Protein AF-A0A0D6ABY9-F1 (afdb_monomer)

Sequence (130 aa):
MNKKYLATLLTCTTLTLTTLTSITSDTKAQTNSPKNTIFVGIIRNDAGFLYRFSGGQAISAGKARWDTCPQNTVLVGRDFQSNGFWLCASRDIANKGTFYFGNVVKDTGYYWEVSGGKAKPAGDVKWDTC

Mean predicted aligned error: 13.0 Å

Structure (mmCIF, N/CA/C/O backbone):
data_AF-A0A0D6ABY9-F1
#
_entry.id   AF-A0A0D6ABY9-F1
#
loop_
_atom_site.group_PDB
_atom_site.id
_atom_site.type_symbol
_atom_site.label_atom_id
_atom_site.label_alt_id
_atom_site.label_comp_id
_atom_site.label_asym_id
_atom_site.label_entity_id
_atom_site.label_seq_id
_atom_site.pdbx_PDB_ins_code
_atom_site.Cartn_x
_atom_site.Cartn_y
_atom_site.Cartn_z
_atom_site.occupancy
_atom_site.B_iso_or_equiv
_atom_site.auth_seq_id
_atom_site.auth_comp_id
_atom_site.auth_asym_id
_atom_site.auth_atom_id
_atom_site.pdbx_PDB_model_num
ATOM 1 N N . MET A 1 1 ? -75.771 33.002 50.079 1.00 43.62 1 MET A N 1
ATOM 2 C CA . MET A 1 1 ? -75.934 32.284 48.795 1.00 43.62 1 MET A CA 1
ATOM 3 C C . MET A 1 1 ? -75.863 33.291 47.659 1.00 43.62 1 MET A C 1
ATOM 5 O O . MET A 1 1 ? -76.741 34.132 47.588 1.00 43.62 1 MET A O 1
ATOM 9 N N . ASN A 1 2 ? -74.797 33.256 46.852 1.00 33.06 2 ASN A N 1
ATOM 10 C CA . ASN A 1 2 ? -74.802 33.527 45.405 1.00 33.06 2 ASN A CA 1
ATOM 11 C C . ASN A 1 2 ? -73.359 33.436 44.890 1.00 33.06 2 ASN A C 1
ATOM 13 O O . ASN A 1 2 ? -72.537 34.320 45.115 1.00 33.06 2 ASN A O 1
ATOM 17 N N . LYS A 1 3 ? -73.052 32.299 44.256 1.00 38.78 3 LYS A N 1
ATOM 18 C CA . LYS A 1 3 ? -71.777 32.012 43.593 1.00 38.78 3 LYS A CA 1
ATOM 19 C C . LYS A 1 3 ? -71.710 32.830 42.303 1.00 38.78 3 LYS A C 1
ATOM 21 O O . LYS A 1 3 ? -72.540 32.630 41.422 1.00 38.78 3 LYS A O 1
ATOM 26 N N . LYS A 1 4 ? -70.716 33.710 42.169 1.00 40.38 4 LYS A N 1
ATOM 27 C CA . LYS A 1 4 ? -70.292 34.226 40.862 1.00 40.38 4 LYS A CA 1
ATOM 28 C C . LYS A 1 4 ? -69.143 33.352 40.365 1.00 40.38 4 LYS A C 1
ATOM 30 O O . LYS A 1 4 ? -68.099 33.273 41.004 1.00 40.38 4 LYS A O 1
ATOM 35 N N . TYR A 1 5 ? -69.396 32.657 39.262 1.00 40.97 5 TYR A N 1
ATOM 36 C CA . TYR A 1 5 ? -68.418 31.895 38.496 1.00 40.97 5 TYR A CA 1
ATOM 37 C C . TYR A 1 5 ? -67.555 32.877 37.699 1.00 40.97 5 TYR A C 1
ATOM 39 O O . TYR A 1 5 ? -68.095 33.682 36.943 1.00 40.97 5 TYR A O 1
ATOM 47 N N . LEU A 1 6 ? -66.232 32.803 37.849 1.00 39.28 6 LEU A N 1
ATOM 48 C CA . LEU A 1 6 ? -65.295 33.423 36.917 1.00 39.28 6 LEU A CA 1
ATOM 49 C C . LEU A 1 6 ? -64.532 32.293 36.226 1.00 39.28 6 LEU A C 1
ATOM 51 O O . LEU A 1 6 ? -63.807 31.536 36.868 1.00 39.28 6 LEU A O 1
ATOM 55 N N . ALA A 1 7 ? -64.800 32.136 34.933 1.00 42.91 7 ALA A N 1
ATOM 56 C CA . 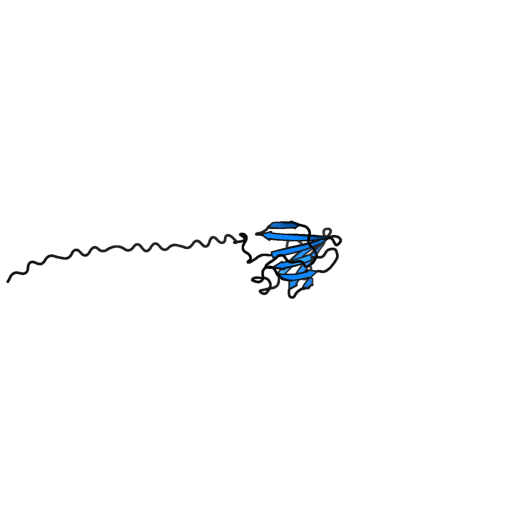ALA A 1 7 ? -64.227 31.109 34.083 1.00 42.91 7 ALA A CA 1
ATOM 57 C C . ALA A 1 7 ? -62.723 31.351 33.894 1.00 42.91 7 ALA A C 1
ATOM 59 O O . ALA A 1 7 ? -62.298 32.419 33.457 1.00 42.91 7 ALA A O 1
ATOM 60 N N . THR A 1 8 ? -61.924 30.344 34.231 1.00 43.66 8 THR A N 1
ATOM 61 C CA . THR A 1 8 ? -60.488 30.285 33.958 1.00 43.66 8 THR A CA 1
ATOM 62 C C . THR A 1 8 ? -60.272 30.174 32.447 1.00 43.66 8 THR A C 1
ATOM 64 O O . THR A 1 8 ? -60.726 29.209 31.832 1.00 43.66 8 THR A O 1
ATOM 67 N N . LEU A 1 9 ? -59.592 31.152 31.838 1.00 43.56 9 LEU A N 1
ATOM 68 C CA . LEU A 1 9 ? -59.118 31.041 30.457 1.00 43.56 9 LEU A CA 1
ATOM 69 C C . LEU A 1 9 ? -58.057 29.937 30.380 1.00 43.56 9 LEU A C 1
ATOM 71 O O . LEU A 1 9 ? -56.984 30.057 30.968 1.00 43.56 9 LEU A O 1
ATOM 75 N N . LEU A 1 10 ? -58.362 28.875 29.639 1.00 41.66 10 LEU A N 1
ATOM 76 C CA . LEU A 1 10 ? -57.410 27.834 29.273 1.00 41.66 10 LEU A CA 1
ATOM 77 C C . LEU A 1 10 ? -56.715 28.274 27.974 1.00 41.66 10 LEU A C 1
ATOM 79 O O . LEU A 1 10 ? -57.282 28.159 26.888 1.00 41.66 10 LEU A O 1
ATOM 83 N N . THR A 1 11 ? -55.509 28.829 28.066 1.00 48.69 11 THR A N 1
ATOM 84 C CA . THR A 1 11 ? -54.678 29.091 26.886 1.00 48.69 11 THR A CA 1
ATOM 85 C C . THR A 1 11 ? -54.090 27.772 26.391 1.00 48.69 11 THR A C 1
ATOM 87 O O . THR A 1 11 ? -53.255 27.151 27.043 1.00 48.69 11 THR A O 1
ATOM 90 N N . CYS A 1 12 ? -54.563 27.317 25.231 1.00 37.22 12 CYS A N 1
ATOM 91 C CA . CYS A 1 12 ? -54.039 26.143 24.546 1.00 37.22 12 CYS A CA 1
ATOM 92 C C . CYS A 1 12 ? -52.743 26.535 23.824 1.00 37.22 12 CYS A C 1
ATOM 94 O O . CYS A 1 12 ? -52.768 27.084 22.724 1.00 37.22 12 CYS A O 1
ATOM 96 N N . THR A 1 13 ? -51.601 26.318 24.473 1.00 48.38 13 THR A N 1
ATOM 97 C CA . THR A 1 13 ? -50.286 26.529 23.863 1.00 48.38 13 THR A CA 1
ATOM 98 C C . THR A 1 13 ? -50.017 25.388 22.883 1.00 48.38 13 THR A C 1
ATOM 100 O O . THR A 1 13 ? -49.721 24.265 23.288 1.00 48.38 13 THR A O 1
ATOM 103 N N . THR A 1 14 ? -50.139 25.645 21.582 1.00 52.09 14 THR A N 1
ATOM 104 C CA . THR A 1 14 ? -49.755 24.680 20.545 1.00 52.09 14 THR A CA 1
ATOM 105 C C . THR A 1 14 ? -48.237 24.526 20.531 1.00 52.09 14 THR A C 1
ATOM 107 O O . THR A 1 14 ? -47.517 25.434 20.119 1.00 52.09 14 THR A O 1
ATOM 110 N N . LEU A 1 15 ? -47.750 23.374 20.991 1.00 45.12 15 LEU A N 1
ATOM 111 C CA . LEU A 1 15 ? -46.347 22.988 20.906 1.00 45.12 15 LEU A CA 1
ATOM 112 C C . LEU A 1 15 ? -46.064 22.517 19.470 1.00 45.12 15 LEU A C 1
ATOM 114 O O . LEU A 1 15 ? -46.395 21.392 19.100 1.00 45.12 15 LEU A O 1
ATOM 118 N N . THR A 1 16 ? -45.493 23.375 18.626 1.00 54.12 16 THR A N 1
ATOM 119 C CA . THR A 1 16 ? -45.001 22.954 17.307 1.00 54.12 16 THR A CA 1
ATOM 120 C C . THR A 1 16 ? -43.719 22.151 17.493 1.00 54.12 16 THR A C 1
ATOM 122 O O . THR A 1 16 ? -42.663 22.713 17.781 1.00 54.12 16 THR A O 1
ATOM 125 N N . LEU A 1 17 ? -43.818 20.829 17.355 1.00 48.69 17 LEU A N 1
ATOM 126 C CA . LEU A 1 17 ? -42.673 19.928 17.369 1.00 48.69 17 LEU A CA 1
ATOM 127 C C . LEU A 1 17 ? -41.993 19.984 15.995 1.00 48.69 17 LEU A C 1
ATOM 129 O O . LEU A 1 17 ? -42.387 19.292 15.059 1.00 48.69 17 LEU A O 1
ATOM 133 N N . THR A 1 18 ? -40.992 20.848 15.850 1.00 51.91 18 THR A N 1
ATOM 134 C CA . THR A 1 18 ? -40.144 20.889 14.657 1.00 51.91 18 THR A CA 1
ATOM 135 C C . THR A 1 18 ? -39.279 19.630 14.646 1.00 51.91 18 THR A C 1
ATOM 137 O O . THR A 1 18 ? -38.310 19.519 15.396 1.00 51.91 18 THR A O 1
ATOM 140 N N . THR A 1 19 ? -39.625 18.649 13.814 1.00 56.12 19 THR A N 1
ATOM 141 C CA . THR A 1 19 ? -38.735 17.522 13.526 1.00 56.12 19 THR A CA 1
ATOM 142 C C . THR A 1 19 ? -37.505 18.050 12.799 1.00 56.12 19 THR A C 1
ATOM 144 O O . THR A 1 19 ? -37.564 18.373 11.613 1.00 56.12 19 THR A O 1
ATOM 147 N N . LEU A 1 20 ? -36.386 18.146 13.518 1.00 52.66 20 LEU A N 1
ATOM 148 C CA . LEU A 1 20 ? -35.061 18.271 12.925 1.00 52.66 20 LEU A CA 1
ATOM 149 C C . LEU A 1 20 ? -34.786 16.988 12.137 1.00 52.66 20 LEU A C 1
ATOM 151 O O . LEU A 1 20 ? -34.393 15.966 12.695 1.00 52.66 20 LEU A O 1
ATOM 155 N N . THR A 1 21 ? -35.016 17.024 10.828 1.00 53.53 21 THR A N 1
ATOM 156 C CA . THR A 1 21 ? -34.432 16.045 9.916 1.00 53.53 21 THR A CA 1
ATOM 157 C C . THR A 1 21 ? -32.928 16.271 9.917 1.00 53.53 21 THR A C 1
ATOM 159 O O . THR A 1 21 ? -32.431 17.197 9.275 1.00 53.53 21 THR A O 1
ATOM 162 N N . SER A 1 22 ? -32.205 15.452 10.678 1.00 52.75 22 SER A N 1
ATOM 163 C CA . SER A 1 22 ? -30.754 15.345 10.584 1.00 52.75 22 SER A CA 1
ATOM 164 C C . SER A 1 22 ? -30.406 14.905 9.166 1.00 52.75 22 SER A C 1
ATOM 166 O O . SER A 1 22 ? -30.516 13.730 8.824 1.00 52.75 22 SER A O 1
ATOM 168 N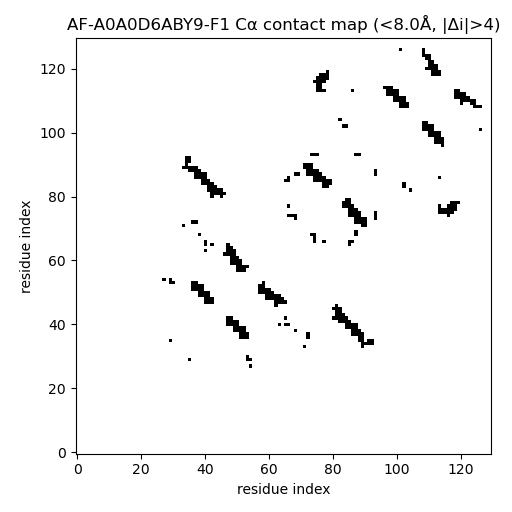 N . ILE A 1 23 ? -30.023 15.861 8.325 1.00 49.12 23 ILE A N 1
ATOM 169 C CA . ILE A 1 23 ? -29.426 15.587 7.025 1.00 49.12 23 ILE A CA 1
ATOM 170 C C . ILE A 1 23 ? -28.062 14.971 7.341 1.00 49.12 23 ILE A C 1
ATOM 172 O O . ILE A 1 23 ? -27.118 15.681 7.687 1.00 49.12 23 ILE A O 1
ATOM 176 N N . THR A 1 24 ? -27.952 13.644 7.296 1.00 48.62 24 THR A N 1
ATOM 177 C CA . THR A 1 24 ? -26.647 12.990 7.223 1.00 48.62 24 THR A CA 1
ATOM 178 C C . THR A 1 24 ? -26.108 13.281 5.835 1.00 48.62 24 THR A C 1
ATOM 180 O O . THR A 1 24 ? -26.310 12.510 4.899 1.00 48.62 24 THR A O 1
ATOM 183 N N . SER A 1 25 ? -25.481 14.445 5.678 1.00 45.47 25 SER A N 1
ATOM 184 C CA . SER A 1 25 ? -24.597 14.684 4.551 1.00 45.47 25 SER A CA 1
ATOM 185 C C . SER A 1 25 ? -23.535 13.598 4.620 1.00 45.47 25 SER A C 1
ATOM 187 O O . SER A 1 25 ? -22.674 13.618 5.501 1.00 45.47 25 SER A O 1
ATOM 189 N N . ASP A 1 26 ? -23.646 12.623 3.724 1.00 47.88 26 ASP A N 1
ATOM 190 C CA . ASP A 1 26 ? -22.683 11.551 3.500 1.00 47.88 26 ASP A CA 1
ATOM 191 C C . ASP A 1 26 ? -21.442 12.147 2.811 1.00 47.88 26 ASP A C 1
ATOM 193 O O . ASP A 1 26 ? -21.035 11.808 1.702 1.00 47.88 26 ASP A O 1
ATOM 197 N N . THR A 1 27 ? -20.868 13.156 3.460 1.00 44.62 27 THR A N 1
ATOM 198 C CA . THR A 1 27 ? -19.613 13.776 3.090 1.00 44.62 27 THR A CA 1
ATOM 199 C C . THR A 1 27 ? -18.564 12.983 3.840 1.00 44.62 27 THR A C 1
ATOM 201 O O . THR A 1 27 ? -18.351 13.209 5.031 1.00 44.62 27 THR A O 1
ATOM 204 N N . LYS A 1 28 ? -17.956 12.005 3.155 1.00 47.22 28 LYS A N 1
ATOM 205 C CA . LYS A 1 28 ? -16.849 11.178 3.654 1.00 47.22 28 LYS A CA 1
ATOM 206 C C . LYS A 1 28 ? -15.897 12.020 4.505 1.00 47.22 28 LYS A C 1
ATOM 208 O O . LYS A 1 28 ? -15.077 12.779 3.990 1.00 47.22 28 LYS A O 1
ATOM 213 N N . ALA A 1 29 ? -16.019 11.885 5.821 1.00 40.41 29 ALA A N 1
ATOM 214 C CA . ALA A 1 29 ? -15.170 12.563 6.777 1.00 40.41 29 ALA A CA 1
ATOM 215 C C . ALA A 1 29 ? -13.773 11.929 6.735 1.00 40.41 29 ALA A C 1
ATOM 217 O O . ALA A 1 29 ? -13.458 11.024 7.500 1.00 40.41 29 ALA A O 1
ATOM 218 N N . GLN A 1 30 ? -12.923 12.413 5.835 1.00 48.16 30 GLN A N 1
ATOM 219 C CA . GLN A 1 30 ? -11.474 12.369 6.014 1.00 48.16 30 GLN A CA 1
ATOM 220 C C . GLN A 1 30 ? -10.961 13.801 6.174 1.00 48.16 30 GLN A C 1
ATOM 222 O O . GLN A 1 30 ? -10.117 14.303 5.440 1.00 48.16 30 GLN A O 1
ATOM 227 N N . THR A 1 31 ? -11.499 14.472 7.191 1.00 45.34 31 THR A N 1
ATOM 228 C CA . THR A 1 31 ? -10.738 15.487 7.920 1.00 45.34 31 THR A CA 1
ATOM 229 C C . THR A 1 31 ? -9.607 14.772 8.676 1.00 45.34 31 THR A C 1
ATOM 231 O O . THR A 1 31 ? -9.584 13.546 8.722 1.00 45.34 31 THR A O 1
ATOM 234 N N . ASN A 1 32 ? -8.628 15.492 9.227 1.00 55.41 32 ASN A N 1
ATOM 235 C CA . ASN A 1 32 ? -7.390 14.975 9.847 1.00 55.41 32 ASN A CA 1
ATOM 236 C C . ASN A 1 32 ? -7.563 14.090 11.112 1.00 55.41 32 ASN A C 1
ATOM 238 O O . ASN A 1 32 ? -6.765 14.153 12.042 1.00 55.41 32 ASN A O 1
ATOM 242 N N . SER A 1 33 ? -8.612 13.273 11.161 1.00 62.84 33 SER A N 1
ATOM 243 C CA . SER A 1 33 ? -8.890 12.274 12.175 1.00 62.84 33 SER A CA 1
ATOM 244 C C . SER A 1 33 ? -7.781 11.218 12.214 1.00 62.84 33 SER A C 1
ATOM 246 O O . SER A 1 33 ? -7.356 10.744 11.161 1.00 62.84 33 SER A O 1
ATOM 248 N N . PRO A 1 34 ? -7.348 10.783 13.412 1.00 70.75 34 PRO A N 1
ATOM 249 C CA . PRO A 1 34 ? -6.445 9.641 13.563 1.00 70.75 34 PRO A CA 1
ATOM 250 C C . PRO A 1 34 ? -7.110 8.297 13.208 1.00 70.75 34 PRO A C 1
ATOM 252 O O . PRO A 1 34 ? -6.441 7.267 13.209 1.00 70.75 34 PRO A O 1
ATOM 255 N N . LYS A 1 35 ? -8.423 8.296 12.943 1.00 81.69 35 LYS A N 1
ATOM 256 C CA . LYS A 1 35 ? -9.212 7.141 12.493 1.00 81.69 35 LYS A CA 1
ATOM 257 C C . LYS A 1 35 ? -9.309 7.107 10.971 1.00 81.69 35 LYS A C 1
ATOM 259 O O . LYS A 1 35 ? -9.098 8.130 10.322 1.00 81.69 35 LYS A O 1
ATOM 264 N N . ASN A 1 36 ? -9.656 5.949 10.411 1.00 84.44 36 ASN A N 1
ATOM 265 C CA . ASN A 1 36 ? -9.786 5.732 8.966 1.00 84.44 36 ASN A CA 1
ATOM 266 C C . ASN A 1 36 ? -8.605 6.299 8.153 1.00 84.44 36 ASN A C 1
ATOM 268 O O . ASN A 1 36 ? -8.797 6.905 7.101 1.00 84.44 36 ASN A O 1
ATOM 272 N N . THR A 1 37 ? -7.380 6.175 8.661 1.00 89.38 37 THR A N 1
ATOM 273 C CA . THR A 1 37 ? -6.183 6.699 7.996 1.00 89.38 37 THR A CA 1
ATOM 274 C C . THR A 1 37 ? -5.432 5.559 7.328 1.00 89.38 37 THR A C 1
ATOM 276 O O . THR A 1 37 ? -5.183 4.537 7.961 1.00 89.38 37 THR A O 1
ATOM 279 N N . ILE A 1 38 ? -5.038 5.752 6.070 1.00 93.19 38 ILE A N 1
ATOM 280 C CA . ILE A 1 38 ? -4.231 4.802 5.302 1.00 93.19 38 ILE A CA 1
ATOM 281 C C . ILE A 1 38 ? -2.980 5.523 4.810 1.00 93.19 38 ILE A C 1
ATOM 283 O O . ILE A 1 38 ? -3.051 6.648 4.308 1.00 93.19 38 ILE A O 1
ATOM 287 N N . PHE A 1 39 ? -1.840 4.858 4.937 1.00 95.69 39 PHE A N 1
ATOM 288 C CA . PHE A 1 39 ? -0.619 5.219 4.239 1.00 95.69 39 PHE A CA 1
ATOM 289 C C . PHE A 1 39 ? -0.163 4.045 3.386 1.00 95.69 39 PHE A C 1
ATOM 291 O O . PHE A 1 39 ? -0.257 2.892 3.804 1.00 95.69 39 PHE A O 1
ATOM 298 N N . VAL A 1 40 ? 0.379 4.350 2.215 1.00 96.75 40 VAL A N 1
ATOM 299 C CA . VAL A 1 40 ? 1.062 3.362 1.385 1.00 96.75 40 VAL A CA 1
ATOM 300 C C . VAL A 1 40 ? 2.477 3.841 1.154 1.00 96.75 40 VAL A C 1
ATOM 302 O O . VAL A 1 40 ? 2.708 4.970 0.716 1.00 96.75 40 VAL A O 1
ATOM 305 N N . GLY A 1 41 ? 3.426 2.977 1.475 1.00 97.56 41 GLY A N 1
ATOM 306 C CA . GLY A 1 41 ? 4.792 3.120 1.038 1.00 97.56 41 GLY A CA 1
ATOM 307 C C . GLY A 1 41 ? 5.005 2.398 -0.276 1.00 97.56 41 GLY A C 1
ATOM 308 O O . GLY A 1 41 ? 4.636 1.237 -0.420 1.00 97.56 41 GLY A O 1
ATOM 309 N N . ILE A 1 42 ? 5.602 3.088 -1.231 1.00 96.81 42 ILE A N 1
ATOM 310 C CA . ILE A 1 42 ? 5.944 2.577 -2.548 1.00 96.81 42 ILE A CA 1
ATOM 311 C C . ILE A 1 42 ? 7.461 2.440 -2.611 1.00 96.81 42 ILE A C 1
ATOM 313 O O . ILE A 1 42 ? 8.185 3.378 -2.271 1.00 96.81 42 ILE A O 1
ATOM 317 N N . ILE A 1 43 ? 7.940 1.280 -3.052 1.00 97.00 43 ILE A N 1
ATOM 318 C CA .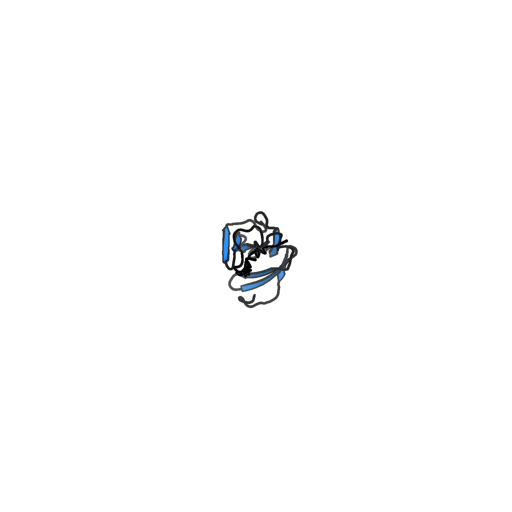 ILE A 1 43 ? 9.364 1.013 -3.248 1.00 97.00 43 ILE A CA 1
ATOM 319 C C . ILE A 1 43 ? 9.641 1.060 -4.748 1.00 97.00 43 ILE A C 1
ATOM 321 O O . ILE A 1 43 ? 8.939 0.408 -5.520 1.00 97.00 43 ILE A O 1
ATOM 325 N N . ARG A 1 44 ? 10.636 1.833 -5.185 1.00 95.62 44 ARG A N 1
ATOM 326 C CA . ARG A 1 44 ? 11.087 1.871 -6.585 1.00 95.62 44 ARG A CA 1
ATOM 327 C C . ARG A 1 44 ? 12.602 1.878 -6.632 1.00 95.62 44 ARG A C 1
ATOM 329 O O . ARG A 1 44 ? 13.212 2.809 -6.113 1.00 95.62 44 ARG A O 1
ATOM 336 N N . ASN A 1 45 ? 13.190 0.866 -7.270 1.00 95.50 45 ASN A N 1
ATOM 337 C CA . ASN A 1 45 ? 14.645 0.673 -7.318 1.00 95.50 45 ASN A CA 1
ATOM 338 C C . ASN A 1 45 ? 15.278 0.821 -5.923 1.00 95.50 45 ASN A C 1
ATOM 340 O O . ASN A 1 45 ? 16.173 1.633 -5.704 1.00 95.50 45 ASN A O 1
ATOM 344 N N . ASP A 1 46 ? 14.698 0.107 -4.962 1.00 96.31 46 ASP A N 1
ATOM 345 C CA . ASP A 1 46 ? 15.063 0.092 -3.545 1.00 96.31 46 ASP A CA 1
ATOM 346 C C . ASP A 1 46 ? 14.862 1.398 -2.745 1.00 96.31 46 ASP A C 1
ATOM 348 O O . ASP A 1 46 ? 15.083 1.443 -1.530 1.00 96.31 46 ASP A O 1
ATOM 352 N N . ALA A 1 47 ? 14.361 2.462 -3.374 1.00 96.75 47 ALA A N 1
ATOM 353 C CA . ALA A 1 47 ? 14.015 3.706 -2.697 1.00 96.75 47 ALA A CA 1
ATOM 354 C C . ALA A 1 47 ? 12.556 3.695 -2.215 1.00 96.75 47 ALA A C 1
ATOM 356 O O . ALA A 1 47 ? 11.639 3.448 -2.997 1.00 96.75 47 ALA A O 1
ATOM 357 N N . GLY A 1 48 ? 12.341 3.994 -0.930 1.00 97.12 48 GLY A N 1
ATOM 358 C CA . GLY A 1 48 ? 11.014 4.062 -0.314 1.00 97.12 48 GLY A CA 1
ATOM 359 C C . GLY A 1 48 ? 10.427 5.477 -0.290 1.00 97.12 48 GLY A C 1
ATOM 360 O O . GLY A 1 48 ? 11.080 6.434 0.139 1.00 97.12 48 GLY A O 1
ATOM 361 N N . PHE A 1 49 ? 9.163 5.595 -0.690 1.00 97.12 49 PHE A N 1
ATOM 362 C CA . PHE A 1 49 ? 8.381 6.834 -0.682 1.00 97.12 49 PHE A CA 1
ATOM 363 C C . PHE A 1 49 ? 7.038 6.587 -0.014 1.00 97.12 49 PHE A C 1
ATOM 365 O O . PHE A 1 49 ? 6.382 5.598 -0.317 1.00 97.12 49 PHE A O 1
ATOM 372 N N . LEU A 1 50 ? 6.617 7.474 0.879 1.00 97.50 50 LEU A N 1
ATOM 373 C CA . LEU A 1 50 ? 5.390 7.313 1.645 1.00 97.50 50 LEU A CA 1
ATOM 374 C C . LEU A 1 50 ? 4.318 8.286 1.165 1.00 97.50 50 LEU A C 1
ATOM 376 O O . LEU A 1 50 ? 4.592 9.464 0.942 1.00 97.50 50 LEU A O 1
ATOM 380 N N . TYR A 1 51 ? 3.084 7.801 1.081 1.00 96.25 51 TYR A N 1
ATOM 381 C CA . TYR A 1 51 ? 1.916 8.589 0.713 1.00 96.25 51 TYR A CA 1
ATOM 382 C C . TYR A 1 51 ? 0.799 8.382 1.729 1.00 96.25 51 TYR A C 1
ATOM 384 O O . TYR A 1 51 ? 0.522 7.253 2.131 1.00 96.25 51 TYR A O 1
ATOM 392 N N . ARG A 1 52 ? 0.141 9.469 2.133 1.00 94.19 52 ARG A N 1
ATOM 393 C CA . ARG A 1 52 ? -1.097 9.446 2.915 1.00 94.19 52 ARG A CA 1
ATOM 394 C C . ARG A 1 52 ? -2.285 9.468 1.966 1.00 94.19 52 ARG A C 1
ATOM 396 O O . ARG A 1 52 ? -2.357 10.344 1.109 1.00 94.19 52 ARG A O 1
ATOM 403 N N . PHE A 1 53 ? -3.245 8.579 2.171 1.00 89.19 53 PHE A N 1
ATOM 404 C CA . PHE A 1 53 ? -4.520 8.638 1.466 1.00 89.19 53 PHE A CA 1
ATOM 405 C C . PHE A 1 53 ? -5.514 9.478 2.261 1.00 89.19 53 PHE A C 1
ATOM 407 O O . PHE A 1 53 ? -5.756 9.229 3.444 1.00 89.19 53 PHE A O 1
ATOM 414 N N . SER A 1 54 ? -6.068 10.489 1.600 1.00 80.88 54 SER A N 1
ATOM 415 C CA . SER A 1 54 ? -7.100 11.366 2.145 1.00 80.88 54 SER A CA 1
ATOM 416 C C . SER A 1 54 ? -8.127 11.633 1.051 1.00 80.88 54 SER A C 1
ATOM 418 O O . SER A 1 54 ? -7.822 12.249 0.031 1.00 80.88 54 SER A O 1
ATOM 420 N N . GLY A 1 55 ? -9.343 11.131 1.235 1.00 75.00 55 GLY A N 1
ATOM 421 C CA . GLY A 1 55 ? -10.339 11.040 0.177 1.00 75.00 55 GLY A CA 1
ATOM 422 C C . GLY A 1 55 ? -9.861 10.130 -0.958 1.00 75.00 55 GLY A C 1
ATOM 423 O O . GLY A 1 55 ? -9.311 9.058 -0.720 1.00 75.00 55 GLY A O 1
ATOM 424 N N . GLY A 1 56 ? -10.070 10.571 -2.201 1.00 79.44 56 GLY A N 1
ATOM 425 C CA . GLY A 1 56 ? -9.595 9.885 -3.410 1.00 79.44 56 GLY A CA 1
ATOM 426 C C . GLY A 1 56 ? -8.176 10.269 -3.842 1.00 79.44 56 GLY A C 1
ATOM 427 O O . GLY A 1 56 ? -7.800 9.988 -4.974 1.00 79.44 56 GLY A O 1
ATOM 428 N N . GLN A 1 57 ? -7.406 10.961 -2.995 1.00 84.50 57 GLN A N 1
ATOM 429 C CA . GLN A 1 57 ? -6.087 11.486 -3.347 1.00 84.50 57 GLN A CA 1
ATOM 430 C C . GLN A 1 57 ? -4.976 10.872 -2.491 1.00 84.50 57 GLN A C 1
ATOM 432 O O . GLN A 1 57 ? -5.140 10.656 -1.287 1.00 84.50 57 GLN A O 1
ATOM 437 N N . ALA A 1 58 ? -3.820 10.657 -3.122 1.00 90.50 58 ALA A N 1
ATOM 438 C CA . ALA A 1 58 ? -2.572 10.296 -2.463 1.00 90.50 58 ALA A CA 1
ATOM 439 C C . ALA A 1 58 ? -1.698 11.548 -2.289 1.00 90.50 58 ALA A C 1
ATOM 441 O O . ALA A 1 58 ? -1.280 12.173 -3.262 1.00 90.50 58 ALA A O 1
ATOM 442 N N . ILE A 1 59 ? -1.412 11.912 -1.041 1.00 93.69 59 ILE A N 1
ATOM 443 C CA . ILE A 1 59 ? -0.591 13.070 -0.675 1.00 93.69 59 ILE A CA 1
ATOM 444 C C . ILE A 1 59 ? 0.791 12.566 -0.265 1.00 93.69 59 ILE A C 1
ATOM 446 O O . ILE A 1 59 ? 0.898 11.704 0.607 1.00 93.69 59 ILE A O 1
ATOM 450 N N . SER A 1 60 ? 1.853 13.101 -0.868 1.00 94.75 60 SER A N 1
ATOM 451 C CA . SER A 1 60 ? 3.225 12.721 -0.512 1.00 94.75 60 SER A CA 1
ATOM 452 C C . SER A 1 60 ? 3.539 13.075 0.945 1.00 94.75 60 SER A C 1
ATOM 454 O O . SER A 1 60 ? 3.356 14.214 1.370 1.00 94.75 60 SER A O 1
ATOM 456 N N . ALA A 1 61 ? 4.041 12.096 1.695 1.00 94.19 61 ALA A N 1
ATOM 457 C CA . ALA A 1 61 ? 4.602 12.247 3.036 1.00 94.19 61 ALA A CA 1
ATOM 458 C C . ALA A 1 61 ? 6.146 12.215 3.025 1.00 94.19 61 ALA A C 1
ATOM 460 O O . ALA A 1 61 ? 6.776 12.264 4.080 1.00 94.19 61 ALA A O 1
ATOM 461 N N . GLY A 1 62 ? 6.758 12.151 1.836 1.00 94.56 62 GLY A N 1
ATOM 462 C CA . GLY A 1 62 ? 8.206 12.186 1.641 1.00 94.56 62 GLY A CA 1
ATOM 463 C C . GLY A 1 62 ? 8.868 10.810 1.555 1.00 94.56 62 GLY A C 1
AT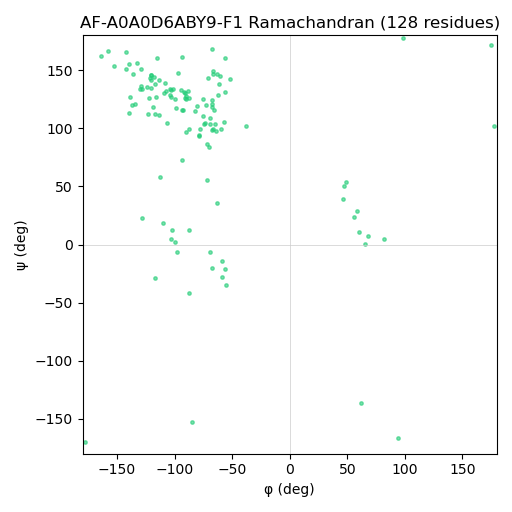OM 464 O O . GLY A 1 62 ? 8.221 9.782 1.357 1.00 94.56 62 GLY A O 1
ATOM 465 N N . LYS A 1 63 ? 10.202 10.800 1.657 1.00 96.62 63 LYS A N 1
ATOM 466 C CA . LYS A 1 63 ? 10.998 9.564 1.680 1.00 96.62 63 LYS A CA 1
ATOM 467 C C . LYS A 1 63 ? 10.779 8.827 2.997 1.00 96.62 63 LYS A C 1
ATOM 469 O O . LYS A 1 63 ? 10.711 9.454 4.051 1.00 96.62 63 LYS A O 1
ATOM 474 N N . ALA A 1 64 ? 10.743 7.501 2.941 1.00 96.31 64 ALA A N 1
ATOM 475 C CA . ALA A 1 64 ? 10.586 6.670 4.125 1.00 96.31 64 ALA A CA 1
ATOM 476 C C . ALA A 1 64 ? 11.423 5.395 4.040 1.00 96.31 64 ALA A C 1
ATOM 478 O O . ALA A 1 64 ? 11.666 4.849 2.962 1.00 96.31 64 ALA A O 1
ATOM 479 N N . ARG A 1 65 ? 11.836 4.902 5.210 1.00 95.31 65 ARG A N 1
ATOM 480 C CA . ARG A 1 65 ? 12.335 3.533 5.340 1.00 95.31 65 ARG A CA 1
ATOM 481 C C . ARG A 1 65 ? 11.182 2.567 5.089 1.00 95.31 65 ARG A C 1
ATOM 483 O O . ARG A 1 65 ? 10.040 2.861 5.445 1.00 95.31 65 ARG A O 1
ATOM 490 N N . TRP A 1 66 ? 11.494 1.421 4.497 1.00 94.06 66 TRP A N 1
ATOM 491 C CA . TRP A 1 66 ? 10.486 0.411 4.202 1.00 94.06 66 TRP A CA 1
ATOM 492 C C . TRP A 1 66 ? 9.831 -0.048 5.506 1.00 94.06 66 TRP A C 1
ATOM 494 O O . TRP A 1 66 ? 10.476 -0.066 6.559 1.00 94.06 66 TRP A O 1
ATOM 504 N N . ASP A 1 67 ? 8.536 -0.347 5.437 1.00 93.94 67 ASP A N 1
ATOM 505 C CA . ASP A 1 67 ? 7.709 -0.834 6.553 1.00 93.94 67 ASP A CA 1
ATOM 506 C C . ASP A 1 67 ? 7.608 0.096 7.756 1.00 93.94 67 ASP A C 1
ATOM 508 O O . ASP A 1 67 ? 7.098 -0.274 8.815 1.00 93.94 67 ASP A O 1
ATOM 512 N N . THR A 1 68 ? 8.077 1.329 7.602 1.00 95.19 68 THR A N 1
ATOM 513 C CA . THR A 1 68 ? 7.908 2.347 8.623 1.00 95.19 68 THR A CA 1
ATOM 514 C C . THR A 1 68 ? 6.510 2.923 8.496 1.00 95.19 68 THR A C 1
ATOM 516 O O . THR A 1 68 ? 6.139 3.485 7.462 1.00 95.19 68 THR A O 1
ATOM 519 N N . CYS A 1 69 ? 5.737 2.778 9.567 1.00 95.19 69 CYS A N 1
ATOM 520 C CA . CYS A 1 69 ? 4.400 3.330 9.673 1.00 95.19 69 CYS A CA 1
ATOM 521 C C . CYS A 1 69 ? 4.414 4.606 10.523 1.00 95.19 69 CYS A C 1
ATOM 523 O O . CYS A 1 69 ? 5.019 4.613 11.599 1.00 95.19 69 CYS A O 1
ATOM 525 N N . PRO A 1 70 ? 3.749 5.685 10.074 1.00 94.69 70 PRO A N 1
ATOM 526 C CA . PRO A 1 70 ? 3.554 6.878 10.888 1.00 94.69 70 PRO A CA 1
ATOM 527 C C . PRO A 1 70 ? 2.857 6.583 12.217 1.00 94.69 70 PRO A C 1
ATOM 529 O O . PRO A 1 70 ? 2.154 5.578 12.374 1.00 94.69 70 PRO A O 1
ATOM 532 N N . GLN A 1 71 ? 3.001 7.507 13.167 1.00 90.50 71 GLN A N 1
ATOM 533 C CA . GLN A 1 71 ? 2.351 7.410 14.469 1.00 90.50 71 GLN A CA 1
ATOM 534 C C . GLN A 1 71 ? 0.841 7.156 14.327 1.00 90.50 71 GLN A C 1
ATOM 536 O O . GLN A 1 71 ? 0.180 7.695 13.441 1.00 90.50 71 GLN A O 1
ATOM 541 N N . ASN A 1 72 ? 0.298 6.336 15.231 1.00 88.69 72 ASN A N 1
ATOM 542 C CA . ASN A 1 72 ? -1.107 5.905 15.270 1.00 88.69 72 ASN A CA 1
ATOM 543 C C . ASN A 1 72 ? -1.553 4.988 14.120 1.00 88.69 72 ASN A C 1
ATOM 545 O O . ASN A 1 72 ? -2.728 4.623 14.059 1.00 88.69 72 ASN A O 1
ATOM 549 N N . THR A 1 73 ? -0.625 4.538 13.275 1.00 93.06 73 THR A N 1
ATOM 550 C CA . THR A 1 73 ? -0.880 3.497 12.275 1.00 93.06 73 THR A CA 1
ATOM 551 C C . THR A 1 73 ? -0.064 2.244 12.564 1.00 93.06 73 THR A C 1
ATOM 553 O O . THR A 1 73 ? 0.893 2.267 13.339 1.00 93.06 73 THR A O 1
ATOM 556 N N . VAL A 1 74 ? -0.489 1.125 11.991 1.00 94.94 74 VAL A N 1
ATOM 557 C CA . VAL A 1 74 ? 0.174 -0.175 12.103 1.00 94.94 74 VAL A CA 1
ATOM 558 C C . VAL A 1 74 ? 0.364 -0.769 10.716 1.00 94.94 74 VAL A C 1
ATOM 560 O O . VAL A 1 74 ? -0.431 -0.492 9.816 1.00 94.94 74 VAL A O 1
ATOM 563 N N . LEU A 1 75 ? 1.409 -1.579 10.548 1.00 95.62 75 LEU A N 1
ATOM 564 C CA . LEU A 1 75 ? 1.659 -2.297 9.303 1.00 95.62 75 LEU A CA 1
ATOM 565 C C . LEU A 1 75 ? 0.570 -3.355 9.106 1.00 95.62 75 LEU A C 1
ATOM 567 O O . LEU A 1 75 ? 0.408 -4.245 9.938 1.00 95.62 75 LEU A O 1
ATOM 571 N N . VAL A 1 76 ? -0.154 -3.256 7.997 1.00 95.88 76 VAL A N 1
ATOM 572 C CA . VAL A 1 76 ? -1.186 -4.220 7.594 1.00 95.88 76 VAL A CA 1
ATOM 573 C C . VAL A 1 76 ? -0.563 -5.353 6.789 1.00 95.88 76 VAL A C 1
ATOM 575 O O . VAL A 1 76 ? -0.887 -6.520 6.998 1.00 95.88 76 VAL A O 1
ATOM 578 N N . GLY A 1 77 ? 0.356 -5.014 5.887 1.00 95.69 77 GLY A N 1
ATOM 579 C CA . GLY A 1 77 ? 1.089 -5.974 5.077 1.00 95.69 77 GLY A CA 1
ATOM 580 C C . GLY A 1 77 ? 1.979 -5.305 4.044 1.00 95.69 77 GLY A C 1
ATOM 581 O O . GLY A 1 77 ? 1.959 -4.084 3.884 1.00 95.69 77 GLY A O 1
ATOM 582 N N . ARG A 1 78 ? 2.800 -6.118 3.381 1.00 96.25 78 ARG A N 1
ATOM 583 C CA . ARG A 1 78 ? 3.815 -5.652 2.436 1.00 96.25 78 ARG A CA 1
ATOM 584 C C . ARG A 1 78 ? 4.134 -6.699 1.380 1.00 96.25 78 ARG A C 1
ATOM 586 O O . ARG A 1 78 ? 4.048 -7.899 1.647 1.00 96.25 78 ARG A O 1
ATOM 593 N N . ASP A 1 79 ? 4.580 -6.206 0.239 1.00 95.38 79 ASP A N 1
ATOM 594 C CA . ASP A 1 79 ? 5.325 -6.935 -0.778 1.00 95.38 79 ASP A CA 1
ATOM 595 C C . ASP A 1 79 ? 6.786 -6.459 -0.711 1.00 95.38 79 ASP A C 1
ATOM 597 O O . ASP A 1 79 ? 7.105 -5.323 -1.073 1.00 95.38 79 ASP A O 1
ATOM 601 N N . PHE A 1 80 ? 7.666 -7.289 -0.146 1.00 93.12 80 PHE A N 1
ATOM 602 C CA . PHE A 1 80 ? 9.011 -6.884 0.275 1.00 93.12 80 PHE A CA 1
ATOM 603 C C . PHE A 1 80 ? 10.056 -7.156 -0.817 1.00 93.12 80 PHE A C 1
ATOM 605 O O . PHE A 1 80 ? 10.870 -8.072 -0.710 1.00 93.12 80 PHE A O 1
ATOM 612 N N . GLN A 1 81 ? 10.016 -6.347 -1.874 1.00 94.56 81 GLN A N 1
ATOM 613 C CA . GLN A 1 81 ? 10.924 -6.413 -3.024 1.00 94.56 81 GLN A CA 1
ATOM 614 C C . GLN A 1 81 ? 11.295 -5.011 -3.533 1.00 94.56 81 GLN A C 1
ATOM 616 O O . GLN A 1 81 ? 10.615 -4.033 -3.226 1.00 94.56 81 GLN A O 1
ATOM 621 N N . SER A 1 82 ? 12.327 -4.908 -4.376 1.00 95.06 82 SER A N 1
ATOM 622 C CA . SER A 1 82 ? 12.881 -3.637 -4.884 1.00 95.06 82 SER A CA 1
ATOM 623 C C . SER A 1 82 ? 11.900 -2.740 -5.653 1.00 95.06 82 SER A C 1
ATOM 625 O O . SER A 1 82 ? 12.200 -1.567 -5.876 1.00 95.06 82 SER A O 1
ATOM 627 N N . ASN A 1 83 ? 10.740 -3.264 -6.067 1.00 94.31 83 ASN A N 1
ATOM 628 C CA . ASN A 1 83 ? 9.641 -2.506 -6.683 1.00 94.31 83 ASN A CA 1
ATOM 629 C C . ASN A 1 83 ? 8.278 -2.751 -6.000 1.00 94.31 83 ASN A C 1
ATOM 631 O O . ASN A 1 83 ? 7.219 -2.594 -6.615 1.00 94.31 83 ASN A O 1
ATOM 635 N N . GLY A 1 84 ? 8.312 -3.178 -4.738 1.00 95.44 84 GLY A N 1
ATOM 636 C CA . GLY A 1 84 ? 7.141 -3.556 -3.960 1.00 95.44 84 GLY A CA 1
ATOM 637 C C . GLY A 1 84 ? 6.452 -2.376 -3.277 1.00 95.44 84 GLY A C 1
ATOM 638 O O . GLY A 1 84 ? 6.511 -1.226 -3.730 1.00 95.44 84 GLY A O 1
ATOM 639 N N . PHE A 1 85 ? 5.781 -2.675 -2.168 1.00 97.31 85 PHE A N 1
ATOM 640 C CA . PHE A 1 85 ? 5.044 -1.698 -1.371 1.00 97.31 85 PHE A CA 1
ATOM 641 C C . PHE A 1 85 ? 4.841 -2.185 0.070 1.00 97.31 85 PHE A C 1
ATOM 643 O O . PHE A 1 85 ? 4.975 -3.371 0.368 1.00 97.31 85 PHE A O 1
ATOM 650 N N . TRP A 1 86 ? 4.441 -1.279 0.958 1.00 97.69 86 TRP A N 1
ATOM 651 C CA . TRP A 1 86 ? 3.900 -1.615 2.275 1.00 97.69 86 TRP A CA 1
ATOM 652 C C . TRP A 1 86 ? 2.674 -0.757 2.588 1.00 97.69 86 TRP A C 1
ATOM 654 O O . TRP A 1 86 ? 2.589 0.395 2.168 1.00 97.69 86 TRP A O 1
ATOM 664 N N . LEU A 1 87 ? 1.711 -1.313 3.319 1.00 96.50 87 LEU A N 1
ATOM 665 C CA . LEU A 1 87 ? 0.465 -0.642 3.682 1.00 96.50 87 LEU A CA 1
ATOM 666 C C . LEU A 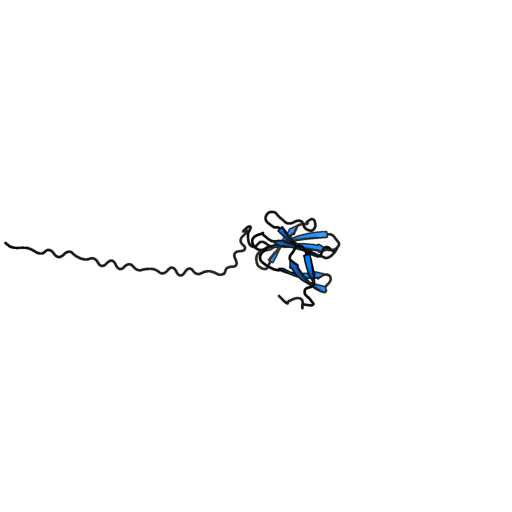1 87 ? 0.397 -0.469 5.195 1.00 96.50 87 LEU A C 1
ATOM 668 O O . LEU A 1 87 ? 0.506 -1.437 5.949 1.00 96.50 87 LEU A O 1
ATOM 672 N N . CYS A 1 88 ? 0.170 0.764 5.633 1.00 95.62 88 CYS A N 1
ATOM 673 C CA . CYS A 1 88 ? -0.109 1.100 7.019 1.00 95.62 88 CYS A CA 1
ATOM 674 C C . CYS A 1 88 ? -1.540 1.612 7.139 1.00 95.62 88 CYS A C 1
ATOM 676 O O . CYS A 1 88 ? -2.006 2.380 6.297 1.00 95.62 88 CYS A O 1
ATOM 678 N N . ALA A 1 89 ? -2.226 1.247 8.212 1.00 94.19 89 ALA A N 1
ATOM 679 C CA . ALA A 1 89 ? -3.562 1.754 8.477 1.00 94.19 89 ALA A CA 1
ATOM 680 C C . ALA A 1 89 ? -3.752 2.066 9.961 1.00 94.19 89 ALA A C 1
ATOM 682 O O . ALA A 1 89 ? -3.064 1.515 10.825 1.00 94.19 89 ALA A O 1
ATOM 683 N N . SER A 1 90 ? -4.672 2.971 10.276 1.00 92.88 90 SER A N 1
ATOM 684 C CA . SER A 1 90 ? -5.066 3.226 11.657 1.00 92.88 90 SER A CA 1
ATOM 685 C C . SER A 1 90 ? -5.714 1.976 12.267 1.00 92.88 90 SER A C 1
ATOM 687 O O . SER A 1 90 ? -6.356 1.172 11.585 1.00 92.88 90 SER A O 1
ATOM 689 N N . ARG A 1 91 ? -5.513 1.772 13.574 1.00 89.75 91 ARG A N 1
ATOM 690 C CA . ARG A 1 91 ? -5.890 0.519 14.263 1.00 89.75 91 ARG A CA 1
ATOM 691 C C . ARG A 1 91 ? -7.377 0.175 14.165 1.00 89.75 91 ARG A C 1
ATOM 693 O O . ARG A 1 91 ? -7.740 -0.994 14.226 1.00 89.75 91 ARG A O 1
ATOM 700 N N . ASP A 1 92 ? -8.229 1.183 14.023 1.00 88.38 92 ASP A N 1
ATOM 701 C CA . ASP A 1 92 ? -9.676 1.037 13.886 1.00 88.38 92 ASP A CA 1
ATOM 702 C C . ASP A 1 92 ? -10.111 0.362 12.579 1.00 88.38 92 ASP A C 1
ATOM 704 O O . ASP A 1 92 ? -11.215 -0.182 12.551 1.00 88.38 92 ASP A O 1
ATOM 708 N N . ILE A 1 93 ? -9.260 0.351 11.546 1.00 89.81 93 ILE A N 1
ATOM 709 C CA . ILE A 1 93 ? -9.519 -0.326 10.265 1.00 89.81 93 ILE A CA 1
ATOM 710 C C . ILE A 1 93 ? -8.528 -1.457 9.965 1.00 89.81 93 ILE A C 1
ATOM 712 O O . ILE A 1 93 ? -8.915 -2.434 9.332 1.00 89.81 93 ILE A O 1
ATOM 716 N N . ALA A 1 94 ? -7.290 -1.386 10.468 1.00 90.88 94 ALA A N 1
ATOM 717 C CA . ALA A 1 94 ? -6.236 -2.363 10.176 1.00 90.88 94 ALA A CA 1
ATOM 718 C C . ALA A 1 94 ? -6.628 -3.819 10.493 1.00 90.88 94 ALA A C 1
ATOM 720 O O . ALA A 1 94 ? -6.245 -4.730 9.769 1.00 90.88 94 ALA A O 1
ATOM 721 N N . ASN A 1 95 ? -7.418 -4.029 11.552 1.00 84.00 95 ASN A N 1
ATOM 722 C CA . ASN A 1 95 ? -7.820 -5.361 12.023 1.00 84.00 95 ASN A CA 1
ATOM 723 C C . ASN A 1 95 ? -9.231 -5.775 11.578 1.00 84.00 95 ASN A C 1
ATOM 725 O O . ASN A 1 95 ? -9.720 -6.819 12.001 1.00 84.00 95 ASN A O 1
ATOM 729 N N . LYS A 1 96 ? -9.929 -4.940 10.801 1.00 83.56 96 LYS A N 1
ATOM 730 C CA . LYS A 1 96 ? -11.350 -5.153 10.486 1.00 83.56 96 LYS A CA 1
ATOM 731 C C . LYS A 1 96 ? -11.603 -5.822 9.145 1.00 83.56 96 LYS A C 1
ATOM 733 O O . LYS A 1 96 ? -12.751 -6.132 8.843 1.00 83.56 96 LYS A O 1
ATOM 738 N N . GLY A 1 97 ? -10.573 -6.037 8.340 1.00 78.69 97 GLY A N 1
ATOM 739 C CA . GLY A 1 97 ? -10.773 -6.619 7.031 1.00 78.69 97 GLY A CA 1
ATOM 740 C C . GLY A 1 97 ? -9.490 -6.836 6.264 1.00 78.69 97 GLY A C 1
ATOM 741 O O . GLY A 1 97 ? -8.380 -6.718 6.781 1.00 78.69 97 GLY A O 1
ATOM 742 N N . THR A 1 98 ? -9.705 -7.165 5.003 1.00 87.44 98 THR A N 1
ATOM 743 C CA . THR A 1 98 ? -8.670 -7.399 4.015 1.00 87.44 98 THR A CA 1
ATOM 744 C C . THR A 1 98 ? -8.602 -6.190 3.101 1.00 87.44 98 THR A C 1
ATOM 746 O O . THR A 1 98 ? -9.635 -5.681 2.668 1.00 87.44 98 THR A O 1
ATOM 749 N N . PHE A 1 99 ? -7.391 -5.716 2.833 1.00 91.44 99 PHE A N 1
ATOM 750 C CA . PHE A 1 99 ? -7.163 -4.610 1.916 1.00 91.44 99 PHE A CA 1
ATOM 751 C C . PHE A 1 99 ? -6.798 -5.169 0.553 1.00 91.44 99 PHE A C 1
ATOM 753 O O . PHE A 1 99 ? -6.137 -6.201 0.461 1.00 91.44 99 PHE A O 1
ATOM 760 N N . TYR A 1 100 ? -7.181 -4.457 -0.496 1.00 90.75 100 TYR A N 1
ATOM 761 C CA . TYR A 1 100 ? -6.714 -4.749 -1.837 1.00 90.75 100 TYR A CA 1
ATOM 762 C C . TYR A 1 100 ? -5.907 -3.573 -2.366 1.00 90.75 100 TYR A C 1
ATOM 764 O O . TYR A 1 100 ? -6.258 -2.415 -2.129 1.00 90.75 100 TYR A O 1
ATOM 772 N N . PHE A 1 101 ? -4.796 -3.868 -3.033 1.00 89.62 101 PHE A N 1
ATOM 773 C CA . PHE A 1 101 ? -3.883 -2.847 -3.526 1.00 89.62 101 PHE A CA 1
ATOM 774 C C . PHE A 1 101 ? -3.376 -3.178 -4.928 1.00 89.62 101 PHE A C 1
ATOM 776 O O . PHE A 1 101 ? -2.834 -4.257 -5.168 1.00 89.62 101 PHE A O 1
ATOM 783 N N . GLY A 1 102 ? -3.534 -2.221 -5.843 1.00 89.44 102 GLY A N 1
ATOM 784 C CA . GLY A 1 102 ? -2.935 -2.255 -7.171 1.00 89.44 102 GLY A CA 1
ATOM 785 C C . GLY A 1 102 ? -1.563 -1.583 -7.167 1.00 89.44 102 GLY A C 1
ATOM 786 O O . GLY A 1 102 ? -1.435 -0.429 -6.765 1.00 89.44 102 GLY A O 1
ATOM 787 N N . ASN A 1 103 ? -0.537 -2.285 -7.642 1.00 88.06 103 ASN A N 1
ATOM 788 C CA . ASN A 1 103 ? 0.811 -1.755 -7.825 1.00 88.06 103 ASN A CA 1
ATOM 789 C C . ASN A 1 103 ? 1.170 -1.797 -9.313 1.00 88.06 103 ASN A C 1
ATOM 791 O O . ASN A 1 103 ? 1.334 -2.879 -9.871 1.00 88.06 103 ASN A O 1
ATOM 795 N N . VAL A 1 104 ? 1.309 -0.634 -9.953 1.00 86.75 104 VAL A N 1
ATOM 796 C CA . VAL A 1 104 ? 1.743 -0.539 -11.355 1.00 86.75 104 VAL A CA 1
ATOM 797 C C . VAL A 1 104 ? 3.229 -0.195 -11.408 1.00 86.75 104 VAL A C 1
ATOM 799 O O . VAL A 1 104 ? 3.685 0.794 -10.822 1.00 86.75 104 VAL A O 1
ATOM 802 N N . VAL A 1 105 ? 3.994 -1.028 -12.111 1.00 86.69 105 VAL A N 1
ATOM 803 C CA . VAL A 1 105 ? 5.441 -0.885 -12.291 1.00 86.69 105 VAL A CA 1
ATOM 804 C C . VAL A 1 105 ? 5.763 -1.119 -13.761 1.00 86.69 105 VAL A C 1
ATOM 806 O O . VAL A 1 105 ? 5.494 -2.202 -14.269 1.00 86.69 105 VAL A O 1
ATOM 809 N N . LYS A 1 106 ? 6.359 -0.122 -14.432 1.00 87.06 106 LYS A N 1
ATOM 810 C CA . LYS A 1 106 ? 6.727 -0.196 -15.863 1.00 87.06 106 LYS A CA 1
ATOM 811 C C . LYS A 1 106 ? 5.559 -0.693 -16.732 1.00 87.06 106 LYS A C 1
ATOM 813 O O . LYS A 1 106 ? 5.683 -1.706 -17.414 1.00 87.06 106 LYS A O 1
ATOM 818 N N . ASP A 1 107 ? 4.408 -0.033 -16.610 1.00 83.81 107 ASP A N 1
ATOM 819 C CA . ASP A 1 107 ? 3.177 -0.361 -17.347 1.00 83.81 107 ASP A CA 1
ATOM 820 C C . ASP A 1 107 ? 2.693 -1.808 -17.163 1.00 83.81 107 ASP A C 1
ATOM 822 O O . ASP A 1 107 ? 1.980 -2.356 -17.993 1.00 83.81 107 ASP A O 1
ATOM 826 N N . THR A 1 108 ? 3.075 -2.451 -16.057 1.00 82.88 108 THR A N 1
ATOM 827 C CA . THR A 1 108 ? 2.564 -3.763 -15.656 1.00 82.88 108 THR A CA 1
ATOM 828 C C . THR A 1 108 ? 1.859 -3.622 -14.315 1.00 82.88 108 THR A C 1
ATOM 830 O O . THR A 1 108 ? 2.469 -3.206 -13.326 1.00 82.88 108 THR A O 1
ATOM 833 N N . GLY A 1 109 ? 0.560 -3.923 -14.296 1.00 82.75 109 GLY A N 1
ATOM 834 C CA . GLY A 1 109 ? -0.275 -3.876 -13.099 1.00 82.75 109 GLY A CA 1
ATOM 835 C C . GLY A 1 109 ? -0.258 -5.201 -12.344 1.00 82.75 109 GLY A C 1
ATOM 836 O O . GLY A 1 109 ? -0.460 -6.254 -12.938 1.00 82.75 109 GLY A O 1
ATOM 837 N N . TYR A 1 110 ? -0.053 -5.129 -11.033 1.00 85.62 110 TYR A N 1
ATOM 838 C CA . TYR A 1 110 ? -0.151 -6.256 -10.107 1.00 85.62 110 TYR A CA 1
ATOM 839 C C . TYR A 1 110 ? -1.220 -5.960 -9.063 1.00 85.62 110 TYR A C 1
ATOM 841 O O . TYR A 1 110 ? -1.296 -4.832 -8.572 1.00 85.62 110 TYR A O 1
ATOM 849 N N . TYR A 1 111 ? -2.001 -6.966 -8.680 1.00 90.06 111 TYR A N 1
ATOM 850 C CA . TYR A 1 111 ? -3.054 -6.818 -7.681 1.00 90.06 111 TYR A CA 1
ATOM 851 C C . TYR A 1 111 ? -2.835 -7.741 -6.500 1.00 90.06 111 TYR A C 1
ATOM 853 O O . TYR A 1 111 ? -2.505 -8.920 -6.650 1.00 90.06 111 TYR A O 1
ATOM 861 N N . TRP A 1 112 ? -3.003 -7.172 -5.314 1.00 91.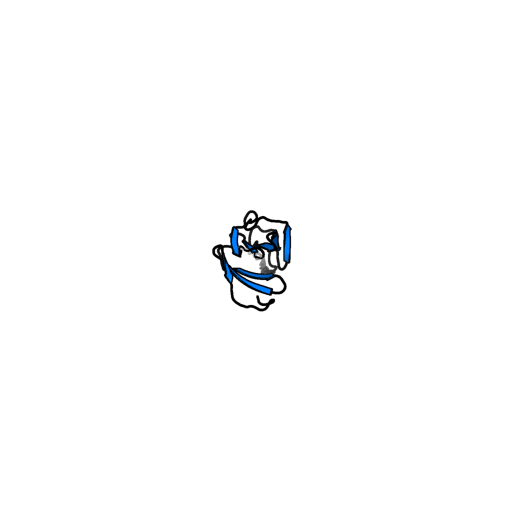25 112 TRP A N 1
ATOM 862 C CA . TRP A 1 112 ? -2.599 -7.792 -4.068 1.00 91.25 112 TRP A CA 1
ATOM 863 C C . TRP A 1 112 ? -3.740 -7.790 -3.074 1.00 91.25 112 TRP A C 1
ATOM 865 O O . TRP A 1 112 ? -4.356 -6.756 -2.833 1.00 91.25 112 TRP A O 1
ATOM 875 N N . GLU A 1 113 ? -3.953 -8.936 -2.442 1.00 93.44 113 GLU A N 1
ATOM 876 C CA . GLU A 1 113 ? -4.697 -9.039 -1.198 1.00 93.44 113 GLU A CA 1
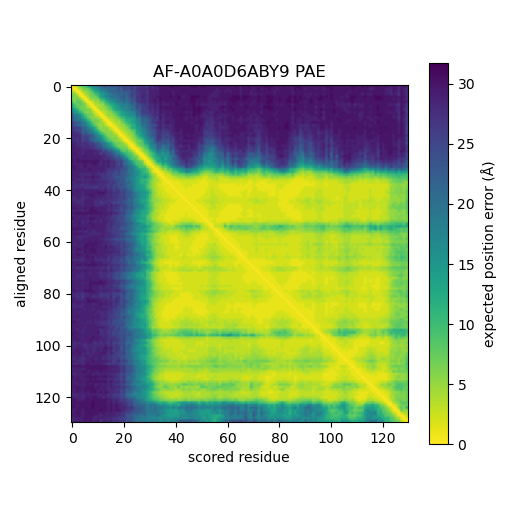ATOM 877 C C . GLU A 1 113 ? -3.708 -8.833 -0.042 1.00 93.44 113 GLU A C 1
ATOM 879 O O . GLU A 1 113 ? -2.674 -9.504 0.030 1.00 93.44 113 GLU A O 1
ATOM 884 N N . VAL A 1 114 ? -4.003 -7.894 0.853 1.00 94.25 114 VAL A N 1
ATOM 885 C CA . VAL A 1 114 ? -3.099 -7.433 1.909 1.00 94.25 114 VAL A CA 1
ATOM 886 C C . VAL A 1 114 ? -3.767 -7.603 3.266 1.00 94.25 114 VAL A C 1
ATOM 888 O O . VAL A 1 114 ? -4.742 -6.925 3.602 1.00 94.25 114 VAL A O 1
ATOM 891 N N . SER A 1 115 ? -3.227 -8.523 4.057 1.00 90.75 115 SER A N 1
ATOM 892 C CA . SER A 1 115 ? -3.686 -8.818 5.412 1.00 90.75 115 SER A CA 1
ATOM 893 C C . SER A 1 115 ? -2.623 -9.617 6.174 1.00 90.75 115 SER A C 1
ATOM 895 O O . SER A 1 115 ? -1.694 -10.181 5.590 1.00 90.75 115 SER A O 1
ATOM 897 N N . GLY A 1 116 ? -2.721 -9.649 7.507 1.00 84.88 116 GLY A N 1
ATOM 898 C CA . GLY A 1 116 ? -1.872 -10.511 8.341 1.00 84.88 116 GLY A CA 1
ATOM 899 C C . GLY A 1 116 ? -0.362 -10.270 8.193 1.00 84.88 116 GLY A C 1
ATOM 900 O O . GLY A 1 116 ? 0.429 -11.199 8.347 1.00 84.88 116 GLY A O 1
ATOM 901 N N . GLY A 1 117 ? 0.050 -9.045 7.854 1.00 87.75 117 GLY A N 1
ATOM 902 C CA . GLY A 1 117 ? 1.450 -8.667 7.668 1.00 87.75 117 GLY A CA 1
ATOM 903 C C . GLY A 1 117 ? 2.040 -9.015 6.299 1.00 87.75 117 GLY A C 1
ATOM 904 O O . GLY A 1 117 ? 3.233 -8.795 6.091 1.00 87.75 117 GLY A O 1
ATOM 905 N N . LYS A 1 118 ? 1.248 -9.527 5.349 1.00 90.62 118 LYS A N 1
ATOM 906 C CA . LYS A 1 118 ? 1.727 -9.953 4.026 1.00 90.62 118 LYS A CA 1
ATOM 907 C C . LYS A 1 118 ? 0.840 -9.421 2.903 1.00 90.62 118 LYS A C 1
ATOM 909 O O . LYS A 1 118 ? -0.333 -9.128 3.112 1.00 90.62 118 LYS A O 1
ATOM 914 N N . ALA A 1 119 ? 1.419 -9.318 1.713 1.00 93.75 119 ALA A N 1
ATOM 915 C CA . ALA A 1 119 ? 0.695 -9.174 0.460 1.00 93.75 119 ALA A CA 1
ATOM 916 C C . ALA A 1 119 ? 0.786 -10.496 -0.314 1.00 93.75 119 ALA A C 1
ATOM 918 O O . ALA A 1 119 ? 1.870 -11.070 -0.436 1.00 93.75 119 ALA A O 1
ATOM 919 N N . LYS A 1 120 ? -0.342 -10.989 -0.824 1.00 93.50 120 LYS A N 1
ATOM 920 C CA . LYS A 1 120 ? -0.393 -12.147 -1.728 1.00 93.50 120 LYS A CA 1
ATOM 921 C C . LYS A 1 120 ? -1.038 -11.738 -3.056 1.00 93.50 120 LYS A C 1
ATOM 923 O O . LYS A 1 120 ? -1.932 -10.889 -3.030 1.00 93.50 120 LYS A O 1
ATOM 928 N N . PRO A 1 121 ? -0.618 -12.307 -4.198 1.00 90.75 121 PRO A N 1
ATOM 929 C CA . PRO A 1 121 ? -1.269 -12.032 -5.473 1.00 90.75 121 PRO A CA 1
ATOM 930 C C . PRO A 1 121 ? -2.763 -12.366 -5.394 1.00 90.75 121 PRO A C 1
ATOM 932 O O . PRO A 1 121 ? -3.132 -13.439 -4.918 1.00 90.75 121 PRO A O 1
ATOM 935 N N . ALA A 1 122 ? -3.610 -11.446 -5.848 1.00 87.19 122 ALA A N 1
ATOM 936 C CA . ALA A 1 122 ? -5.068 -11.586 -5.848 1.00 87.19 122 ALA A CA 1
ATOM 937 C C . ALA A 1 122 ? -5.640 -11.942 -7.235 1.00 87.19 122 ALA A C 1
ATOM 939 O O . ALA A 1 122 ? -6.851 -11.898 -7.435 1.00 87.19 122 ALA A O 1
ATOM 940 N N . GLY A 1 123 ? -4.771 -12.327 -8.175 1.00 74.19 123 GLY A N 1
ATOM 941 C CA . GLY A 1 123 ? -5.116 -12.656 -9.559 1.00 74.19 123 GLY A CA 1
ATOM 942 C C . GLY A 1 123 ? -4.875 -11.503 -10.534 1.00 74.19 123 GLY A C 1
ATOM 943 O O . GLY A 1 123 ? -4.463 -10.409 -10.143 1.00 74.19 123 GLY A O 1
ATOM 944 N N . ASP A 1 124 ? -5.128 -11.773 -11.813 1.00 63.56 124 ASP A N 1
ATOM 945 C CA . ASP A 1 124 ? -4.986 -10.796 -12.891 1.00 63.56 124 ASP A CA 1
ATOM 946 C C . ASP A 1 124 ? -6.235 -9.910 -12.954 1.00 63.56 124 ASP A C 1
ATOM 948 O O . ASP A 1 124 ? -7.330 -10.376 -13.271 1.00 63.56 124 ASP A O 1
ATOM 952 N N . VAL A 1 125 ? -6.083 -8.617 -12.675 1.00 63.06 125 VAL A N 1
ATOM 953 C CA . VAL A 1 125 ? -7.155 -7.622 -12.838 1.00 63.06 125 VAL A CA 1
ATOM 954 C C . VAL A 1 125 ? -6.720 -6.535 -13.814 1.00 63.06 125 VAL A C 1
ATOM 956 O O . VAL A 1 125 ? -5.547 -6.159 -13.883 1.00 63.06 125 VAL A O 1
ATOM 959 N N . LYS A 1 126 ? -7.677 -6.018 -14.593 1.00 61.06 126 LYS A N 1
ATOM 960 C CA . LYS A 1 126 ? -7.445 -4.849 -15.451 1.00 61.06 126 LYS A CA 1
ATOM 961 C C . LYS A 1 126 ? -7.194 -3.622 -14.571 1.00 61.06 126 LYS A C 1
ATOM 963 O O . LYS A 1 126 ? -7.757 -3.540 -13.482 1.00 61.06 126 LYS A O 1
ATOM 968 N N . TRP A 1 127 ? -6.390 -2.676 -15.061 1.00 55.56 127 TRP A N 1
ATOM 969 C CA . TRP A 1 127 ? -5.819 -1.561 -14.285 1.00 55.56 127 TRP A CA 1
ATOM 970 C C . TRP A 1 127 ? -6.847 -0.672 -13.561 1.00 55.56 127 TRP A C 1
ATOM 972 O O . TRP A 1 127 ? -6.493 -0.050 -12.566 1.00 55.56 127 TRP A O 1
ATOM 982 N N . ASP A 1 128 ? -8.108 -0.684 -14.005 1.00 61.84 128 ASP A N 1
ATOM 983 C CA . ASP A 1 128 ? -9.212 0.121 -13.462 1.00 61.84 128 ASP A CA 1
ATOM 984 C C . ASP A 1 128 ? -10.276 -0.706 -12.714 1.00 61.84 128 ASP A C 1
ATOM 986 O O . ASP A 1 128 ? -11.416 -0.270 -12.554 1.00 61.84 128 ASP A O 1
ATOM 990 N N . THR A 1 129 ? -9.948 -1.932 -12.299 1.00 57.97 129 THR A N 1
ATOM 991 C CA . THR A 1 129 ? -10.897 -2.783 -11.566 1.00 57.97 129 THR A CA 1
ATOM 992 C C . THR A 1 129 ? -10.708 -2.574 -10.065 1.00 57.97 129 THR A C 1
ATOM 994 O O . THR A 1 129 ? -9.642 -2.887 -9.535 1.00 57.97 129 THR A O 1
ATOM 997 N N . CYS A 1 130 ? -11.739 -2.046 -9.402 1.00 53.53 130 CYS A N 1
ATOM 998 C CA . CYS A 1 130 ? -11.833 -1.903 -7.947 1.00 53.53 130 CYS A CA 1
ATOM 999 C C . CYS A 1 130 ? -12.839 -2.906 -7.383 1.00 53.53 130 CYS A C 1
ATOM 1001 O O . CYS A 1 130 ? -13.945 -2.993 -7.966 1.00 53.53 130 CYS A O 1
#

Secondary structure (DSSP, 8-state):
------------------------------SS-SSS-EEEEEEETTEEEEEEEETTEEEEEEE--TTPPPTTEEEEEEE-STT-EEEEEEHHHHTSS-EEEEEEETTEEEEEEEETTE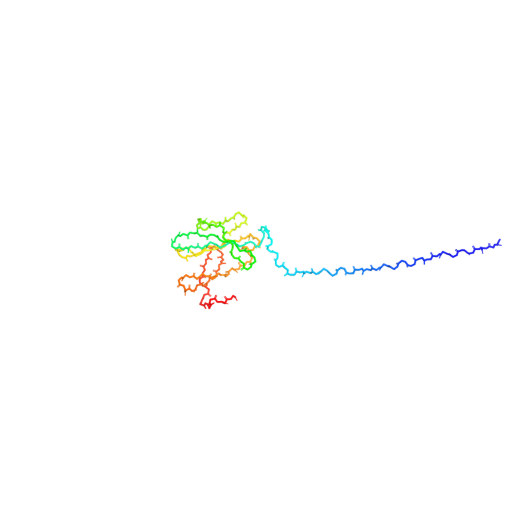EEE-----TT--

pLDDT: m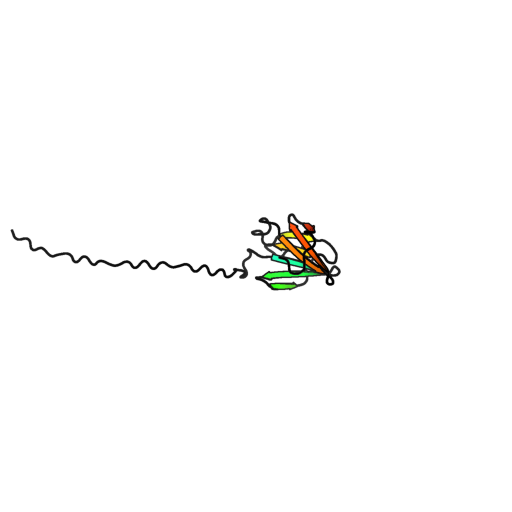ean 78.16, std 20.44, range [33.06, 97.69]

Nearest PDB structures (foldseek):
  8oz0-assembly1_I  TM=2.645E-01  e=9.765E-01  Homo sapiens
  8b3d-assembly1_d  TM=2.723E-01  e=3.431E+00  Homo sapiens
  1mh5-assembly2_H  TM=2.536E-01  e=2.758E+00  Mus musculus
  8ikg-assembly1_S  TM=1.539E-01  e=2.611E+00  Mus musculus

Foldseek 3Di:
DDDDDDDDDDDDPDDPDPPPPPPPPPPPPPDVDLAFKKKKWWAAQNWIWIWTDGPNDTHTPGTDDALDDDPQWHWFAWDPDNGIMTMIHHPNVSPPDWDKDWRADPNDIFIWTTGPHYTDGPDDDDPPDD

Radius of gyration: 28.14 Å; Cα contacts (8 Å, |Δi|>4): 225; chains: 1; bounding box: 91×47×66 Å

Solvent-accessible surface area (backbone atoms only — not comparable to full-atom values): 8109 Å² total; per-residue (Å²): 141,81,88,81,86,79,84,80,84,80,80,84,80,82,80,79,79,78,79,78,78,77,77,77,72,86,63,82,83,61,61,98,54,77,54,84,33,40,34,41,34,42,27,53,86,69,42,32,34,29,27,38,48,51,78,98,42,77,43,82,70,47,78,40,64,80,82,67,49,60,90,74,38,40,70,29,18,34,39,96,51,52,68,28,36,28,35,22,21,8,69,84,49,46,80,71,59,74,45,76,48,79,50,75,54,94,95,41,70,45,35,27,39,30,40,95,57,32,46,43,81,66,57,94,64,63,92,86,71,128